Protein 4CRH (pdb70)

Organism: Homo sapiens (NCBI:txid9606)

CATH classification: 3.30.710.10

Nearest PDB structures (foldseek):
  4crh-assembly1_A  TM=1.011E+00  e=1.765E-19  Homo sapiens
  6oct-assembly1_B  TM=9.090E-01  e=3.352E-08  Homo sapiens
  8pnr-assembly1_J  TM=8.813E-01  e=1.731E-08  Homo sapiens
  8pnr-assembly2_K  TM=8.703E-01  e=1.090E-08  Homo sapiens
  8pnr-assembly2_L  TM=8.731E-01  e=1.976E-08  Homo sapiens

Foldseek 3Di:
DFDWAWEQEQNDIDIDTLQLQPPQDPWLSNVPVCADADPVRHHYHDHDCPCVVQVSVCSVPVDGPVVNLVVCVNRVVPVVNVVVVVVVVVPDPD

Secondary structure (DSSP, 8-state):
---EEEEEETTEEEEEEHHHHHSSTTSHHHHHT---B-TTSPEEE-S--TTHHHHHHHHHHSS---HHHHHHHHHT-HHHHHHHHHHHHHH---

Sequence (94 aa):
MGEVIHLNVGGKRFSTSRQTLTWIPDSFFSSLLSTLKDETGAIFIDRDPTVFAPIILNFLRTKELDSSLLHHEAQFYGLTPLVRRLQLREELDRSS

Radius of gyration: 14.02 Å; Cα contacts (8 Å, |Δi|>4): 116; chains: 1; bounding box: 26×23×48 Å

Solvent-accessible surface area: 6022 Å² total; per-residue (Å²): 235,66,84,100,8,96,1,12,0,39,59,95,124,25,57,14,43,88,126,19,4,49,95,6,92,137,3,64,0,27,80,30,16,129,111,118,117,22,160,95,44,3,18,56,2,121,66,95,26,106,20,2,31,42,0,1,68,3,2,107,81,85,107,42,159,110,73,35,22,119,18,0,87,86,1,28,1,76,24,1,22,123,82,21,80,89,141,94,91,143,122,150,121,126

GO terms:
  GO:0005764 lysosome (C, EXP)
  GO:0042802 identical protein binding (F, IPI)
  GO:0005515 protein binding (F, IPI)

B-factor: mean 29.57, std 10.48, range [14.11, 90.41]

InterPro domains:
  IPR000210 BTB/POZ domain [PS50097] (19-88)
  IPR000210 BTB/POZ domain [SM00225] (19-118)
  IPR001680 WD40 repeat [SM00320] (277-313)
  IPR001680 WD40 repeat [SM00320] (419-457)
  IPR001680 WD40 repeat [SM00320] (527-577)
  IPR003131 Potassium channel tetramerisation-type BTB domain [PF02214] (21-106)
  IPR011333 SKP1/BTB/POZ domain superfamily [G3DSA:3.30.710.10] (18-120)
  IPR011333 SKP1/BTB/POZ domain superfamily [SSF54695] (19-113)
  IPR015943 WD40/YVTN repeat-like-containing domain superfamily [G3DSA:2.130.10.10] (255-587)
  IPR036322 WD40-repeat-containing domain superfamily [SSF50978] (222-580)
  IPR047825 SHKBP1/KCTD3, BTB/POZ domain [cd18393] (18-120)
  IPR047876 SHKBP1/KCTD3 [PTHR15859] (8-639)

Structure (mmCIF, N/CA/C/O backbone):
data_4CRH
#
_entry.id   4CRH
#
_cell.length_a   71.290
_cell.length_b   71.290
_cell.length_c   38.410
_cell.angle_alpha   90.00
_cell.angle_beta   90.00
_cell.angle_gamma   120.00
#
_symmetry.space_group_name_H-M   'P 65'
#
loop_
_entity.id
_entity.type
_entity.pdbx_description
1 polymer 'SH3KBP1-BINDING PROTEIN 1'
2 water water
#
loop_
_atom_site.group_PDB
_atom_site.id
_atom_site.type_symbol
_atom_site.label_atom_id
_atom_site.label_alt_id
_atom_site.label_comp_id
_atom_site.label_asym_id
_atom_site.label_entity_id
_atom_site.label_seq_id
_atom_site.pdbx_PDB_ins_code
_atom_site.Cartn_x
_atom_site.Cartn_y
_atom_site.Cartn_z
_atom_site.occupancy
_atom_site.B_iso_or_equiv
_atom_site.auth_seq_id
_atom_site.auth_comp_id
_atom_site.auth_asym_id
_atom_site.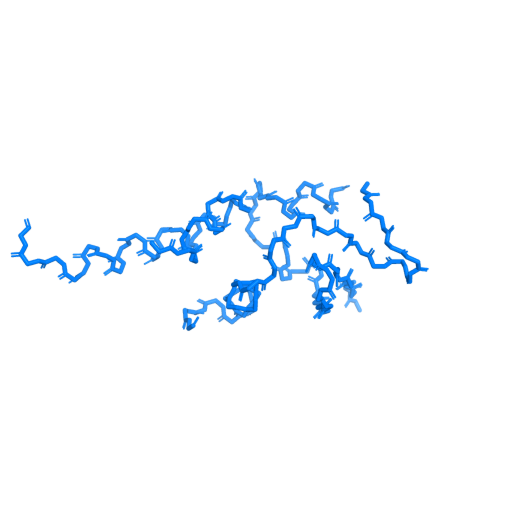auth_atom_id
_atom_site.pdbx_PDB_model_num
ATOM 1 N N . MET A 1 23 ? 125.729 -19.765 95.449 1.00 49.85 17 MET A N 1
ATOM 2 C CA . MET A 1 23 ? 126.187 -21.061 94.958 1.00 51.60 17 MET A CA 1
ATOM 3 C C . MET A 1 23 ? 126.879 -20.929 93.606 1.00 41.00 17 MET A C 1
ATOM 4 O O . MET A 1 23 ? 126.473 -20.134 92.755 1.00 44.44 17 MET A O 1
ATOM 9 N N . GLY A 1 24 ? 127.920 -21.735 93.428 1.00 38.66 18 GLY A N 1
ATOM 10 C CA . GLY A 1 24 ? 128.702 -21.770 92.201 1.00 37.95 18 GLY A CA 1
ATOM 11 C C . GLY A 1 24 ? 130.094 -21.207 92.400 1.00 33.50 18 GLY A C 1
ATOM 12 O O . GLY A 1 24 ? 130.466 -20.810 93.505 1.00 28.52 18 GLY A O 1
ATOM 16 N N . GLU A 1 25 ? 130.867 -21.167 91.323 1.00 23.83 19 GLU A N 1
ATOM 17 C CA . GLU A 1 25 ? 132.197 -20.587 91.366 1.00 24.34 19 GLU A CA 1
ATOM 18 C C . GLU A 1 25 ? 132.435 -19.756 90.103 1.00 24.84 19 GLU A C 1
ATOM 19 O O . GLU A 1 25 ? 132.193 -20.256 88.992 1.00 23.05 19 GLU A O 1
ATOM 31 N N . VAL A 1 26 ? 132.857 -18.499 90.280 1.00 22.54 20 VAL A N 1
ATOM 32 C CA . VAL A 1 26 ? 133.303 -17.647 89.159 1.00 20.46 20 VAL A CA 1
ATOM 33 C C . VAL A 1 26 ? 134.741 -18.005 88.829 1.00 22.91 20 VAL A C 1
ATOM 34 O O . VAL A 1 26 ? 135.592 -18.065 89.721 1.00 22.16 20 VAL A O 1
ATOM 47 N N . ILE A 1 27 ? 134.993 -18.250 87.554 1.00 18.74 21 ILE A N 1
ATOM 48 C CA . ILE A 1 27 ? 136.306 -18.617 87.029 1.00 17.28 21 ILE A CA 1
ATOM 49 C C . ILE A 1 27 ? 136.801 -17.493 86.122 1.00 19.07 21 ILE A C 1
ATOM 50 O O . ILE A 1 27 ? 136.150 -17.144 85.133 1.00 20.84 21 ILE A O 1
ATOM 66 N N . HIS A 1 28 ? 137.955 -16.934 86.464 1.00 19.67 22 HIS A N 1
ATOM 67 C CA . HIS A 1 28 ? 138.607 -15.945 85.617 1.00 21.22 22 HIS A CA 1
ATOM 68 C C . HIS A 1 28 ? 139.668 -16.625 84.785 1.00 18.37 22 HIS A C 1
ATOM 69 O O . HIS A 1 28 ? 140.512 -17.357 85.313 1.00 21.65 22 HIS A O 1
ATOM 82 N N . LEU A 1 29 ? 139.607 -16.360 83.493 1.00 17.62 23 LEU A N 1
ATOM 83 C CA . LEU A 1 29 ? 140.545 -16.922 82.540 1.00 17.89 23 LEU A CA 1
ATOM 84 C C . LEU A 1 29 ? 141.379 -15.825 81.914 1.00 23.81 23 LEU A C 1
ATOM 85 O O . LEU A 1 29 ? 140.919 -14.702 81.733 1.00 21.78 23 LEU A O 1
ATOM 101 N N . ASN A 1 30 ? 142.607 -16.172 81.569 1.00 19.37 24 ASN A N 1
ATOM 102 C CA . ASN A 1 30 ? 143.455 -15.317 80.748 1.00 20.32 24 ASN A CA 1
ATOM 103 C C . ASN A 1 30 ? 143.905 -16.192 79.591 1.00 18.28 24 ASN A C 1
ATOM 104 O O . ASN A 1 30 ? 144.719 -17.091 79.774 1.00 18.93 24 ASN A O 1
ATOM 115 N N . VAL A 1 31 ? 143.322 -15.965 78.420 1.00 17.99 25 VAL A N 1
ATOM 116 C CA . VAL A 1 31 ? 143.611 -16.773 77.255 1.00 18.12 25 VAL A CA 1
ATOM 117 C C . VAL A 1 31 ? 144.590 -16.012 76.371 1.00 17.92 25 VAL A C 1
ATOM 118 O O . VAL A 1 31 ? 144.202 -15.111 75.630 1.00 22.33 25 VAL A O 1
ATOM 131 N N . GLY A 1 32 ? 145.869 -16.343 76.481 1.00 18.82 26 GLY A N 1
ATOM 132 C CA . GLY A 1 32 ? 146.880 -15.693 75.668 1.00 17.91 26 GLY A CA 1
ATOM 133 C C . GLY A 1 32 ? 146.873 -14.173 75.778 1.00 20.32 26 GLY A C 1
ATOM 134 O O . GLY A 1 32 ? 147.208 -13.475 74.817 1.00 22.82 26 GLY A O 1
ATOM 138 N N . GLY A 1 33 ? 146.481 -13.664 76.940 1.00 20.14 27 GLY A N 1
ATOM 139 C CA . GLY A 1 33 ? 146.508 -12.238 77.212 1.00 24.22 27 GLY A CA 1
ATOM 140 C C . GLY A 1 33 ? 145.161 -11.538 77.177 1.00 28.73 27 GLY A C 1
ATOM 141 O O . GLY A 1 33 ? 145.084 -10.365 77.500 1.00 28.50 27 GLY A O 1
ATOM 145 N N . LYS A 1 34 ? 144.108 -12.245 76.796 1.00 19.89 28 LYS A N 1
ATOM 146 C CA . LYS A 1 34 ? 142.756 -11.689 76.761 1.00 20.74 28 LYS A CA 1
ATOM 147 C C . LYS A 1 34 ? 141.968 -12.319 77.900 1.00 24.06 28 LYS A C 1
ATOM 148 O O . LYS A 1 34 ? 142.004 -13.543 78.084 1.00 21.34 28 LYS A O 1
ATOM 167 N N . ARG A 1 35 ? 141.278 -11.475 78.655 1.00 23.81 29 ARG A N 1
ATOM 168 C CA . ARG A 1 35 ? 140.613 -11.898 79.883 1.00 21.87 29 ARG A CA 1
ATOM 169 C C . ARG A 1 35 ? 139.156 -12.228 79.660 1.00 22.86 29 ARG A C 1
ATOM 170 O O . ARG A 1 35 ? 138.453 -11.503 78.963 1.00 24.20 29 ARG A O 1
ATOM 191 N N . PHE A 1 36 ? 138.707 -13.326 80.268 1.00 20.61 30 PHE A N 1
ATOM 192 C CA . PHE A 1 36 ? 137.309 -13.735 80.225 1.00 21.03 30 PHE A CA 1
ATOM 193 C C . PHE A 1 36 ? 136.925 -14.146 81.629 1.00 19.93 30 PHE A C 1
ATOM 194 O O . PHE A 1 36 ? 137.778 -14.614 82.384 1.00 21.77 30 PHE A O 1
ATOM 211 N N . SER A 1 37 ? 135.660 -13.958 81.982 1.00 21.71 31 SER A N 1
ATOM 212 C CA . SER A 1 37 ? 135.127 -14.447 83.255 1.00 16.57 31 SER A CA 1
ATOM 213 C C . SER A 1 37 ? 133.870 -15.227 82.991 1.00 17.99 31 SER A C 1
ATOM 214 O O . SER A 1 37 ? 133.006 -14.775 82.233 1.00 18.67 31 SER A O 1
ATOM 222 N N . THR A 1 38 ? 133.778 -16.413 83.581 1.00 16.12 32 THR A N 1
ATOM 223 C CA . THR A 1 38 ? 132.620 -17.282 83.396 1.00 18.04 32 THR A CA 1
ATOM 224 C C . THR A 1 38 ? 132.370 -18.095 84.664 1.00 19.68 32 THR A C 1
ATOM 225 O O . THR A 1 38 ? 132.901 -17.784 85.725 1.00 21.36 32 THR A O 1
ATOM 236 N N . SER A 1 39 ? 131.499 -19.092 84.570 1.00 21.27 33 SER A N 1
ATOM 237 C CA . SER A 1 39 ? 131.185 -19.930 85.721 1.00 22.58 33 SER A CA 1
ATOM 238 C C . SER A 1 39 ? 131.811 -21.299 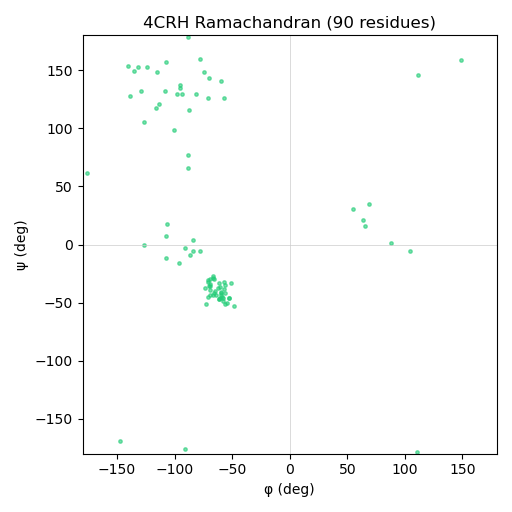85.537 1.00 20.04 33 SER A C 1
ATOM 239 O O . SER A 1 39 ? 132.061 -21.725 84.404 1.00 19.94 33 SER A O 1
ATOM 247 N N . ARG A 1 40 ? 132.035 -21.999 86.649 1.00 19.66 34 ARG A N 1
ATOM 248 C CA . ARG A 1 40 ? 132.459 -23.396 86.586 1.00 20.57 34 ARG A CA 1
ATOM 249 C C . ARG A 1 40 ? 131.439 -24.243 85.799 1.00 17.29 34 ARG A C 1
ATOM 250 O O . ARG A 1 40 ? 131.818 -25.134 85.035 1.00 19.90 34 ARG A O 1
ATOM 271 N N . GLN A 1 41 ? 130.149 -23.960 85.977 1.00 17.77 35 GLN A N 1
ATOM 272 C CA . GLN A 1 41 ? 129.111 -24.707 85.273 1.00 17.80 35 GLN A CA 1
ATOM 273 C C . GLN A 1 41 ? 129.293 -24.627 83.758 1.00 19.45 35 GLN A C 1
ATOM 274 O O . GLN A 1 41 ? 129.195 -25.626 83.045 1.00 21.64 35 GLN A O 1
ATOM 288 N N . THR A 1 42 ? 129.534 -23.422 83.270 1.00 18.93 36 THR A N 1
ATOM 289 C CA . THR A 1 42 ? 129.684 -23.196 81.843 1.00 19.89 36 THR A CA 1
ATOM 290 C C . THR A 1 42 ? 130.885 -23.966 81.285 1.00 18.32 36 THR A C 1
ATOM 291 O O . THR A 1 42 ? 130.818 -24.521 80.197 1.00 17.68 36 THR A O 1
ATOM 302 N N . LEU A 1 43 ? 131.969 -24.051 82.055 1.00 17.50 37 LEU A N 1
ATOM 303 C CA . LEU A 1 43 ? 133.176 -24.710 81.580 1.00 14.11 37 LEU A CA 1
ATOM 304 C C . LEU A 1 43 ? 133.186 -26.219 81.756 1.00 18.14 37 LEU A C 1
ATOM 305 O O . LEU A 1 43 ? 134.117 -26.874 81.302 1.00 19.75 37 LEU A O 1
ATOM 321 N N . THR A 1 44 ? 132.174 -26.778 82.423 1.00 18.18 38 THR A N 1
ATOM 322 C CA . THR A 1 44 ? 132.210 -28.201 82.767 1.00 16.41 38 THR A CA 1
ATOM 323 C C . THR A 1 44 ? 130.980 -29.009 82.326 1.00 18.97 38 THR A C 1
ATOM 324 O O . THR A 1 44 ? 130.956 -30.227 82.539 1.00 19.47 38 THR A O 1
ATOM 335 N N . TRP A 1 45 ? 129.987 -28.386 81.684 1.00 18.02 39 TRP A N 1
ATOM 336 C CA . TRP A 1 45 ? 128.840 -29.183 81.238 1.00 18.67 39 TRP A CA 1
ATOM 337 C C . TRP A 1 45 ? 129.213 -30.188 80.132 1.00 20.89 39 TRP A C 1
ATOM 338 O O . TRP A 1 45 ? 128.588 -31.245 80.031 1.00 20.22 39 TRP A O 1
ATOM 359 N N . ILE A 1 46 ? 130.246 -29.902 79.348 1.00 18.15 40 ILE A N 1
ATOM 360 C CA . ILE A 1 46 ? 130.797 -30.903 78.431 1.00 18.69 40 ILE A CA 1
ATOM 361 C C . ILE A 1 46 ? 131.851 -31.747 79.138 1.00 21.60 40 ILE A C 1
ATOM 362 O O . ILE A 1 46 ? 132.902 -31.237 79.541 1.00 21.59 40 ILE A O 1
ATOM 378 N N . PRO A 1 47 ? 131.591 -33.047 79.298 1.00 20.82 41 PRO A N 1
ATOM 379 C CA . PRO A 1 47 ? 132.581 -33.810 80.069 1.00 22.67 41 PRO A CA 1
ATOM 380 C C . PRO A 1 47 ? 133.839 -34.166 79.279 1.00 21.30 41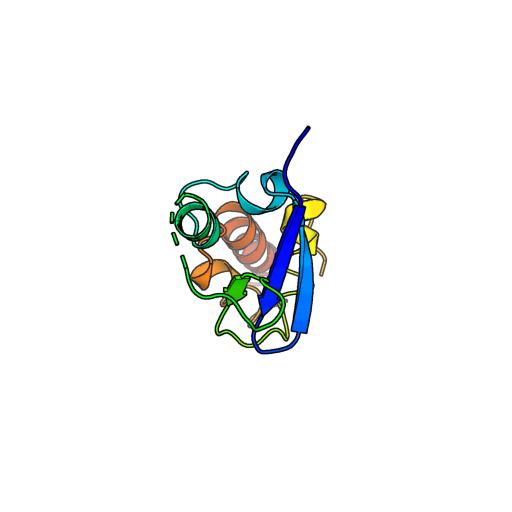 PRO A C 1
ATOM 381 O O . PRO A 1 47 ? 133.851 -34.122 78.045 1.00 21.52 41 PRO A O 1
ATOM 392 N N . ASP A 1 48 ? 134.905 -34.472 80.012 1.00 24.19 42 ASP A N 1
ATOM 393 C CA . ASP A 1 48 ? 136.162 -34.960 79.446 1.00 28.40 42 ASP A CA 1
ATOM 394 C C . ASP A 1 48 ? 136.862 -33.960 78.528 1.00 22.46 42 ASP A C 1
ATOM 395 O O . ASP A 1 48 ? 137.692 -34.347 77.723 1.00 30.64 42 ASP A O 1
ATOM 404 N N . SER A 1 49 ? 136.546 -32.677 78.662 1.00 21.55 43 SER A N 1
ATOM 405 C CA . SER A 1 49 ? 137.162 -31.657 77.825 1.00 21.78 43 SER A CA 1
ATOM 406 C C . SER A 1 49 ? 138.451 -31.140 78.417 1.00 19.36 43 SER A C 1
ATOM 407 O O . SER A 1 49 ? 138.858 -31.509 79.511 1.00 21.64 43 SER A O 1
ATOM 415 N N . PHE A 1 50 ? 139.080 -30.237 77.688 1.00 21.07 44 PHE A N 1
ATOM 416 C CA . PHE A 1 50 ? 140.250 -29.536 78.174 1.00 21.36 44 PHE A CA 1
ATOM 417 C C . PHE A 1 50 ? 139.928 -28.833 79.497 1.00 25.92 44 PHE A C 1
ATOM 418 O O . PHE A 1 50 ? 140.713 -28.855 80.437 1.00 23.12 44 PHE A O 1
ATOM 435 N N . PHE A 1 51 ? 138.746 -28.229 79.561 1.00 20.86 45 PHE A N 1
ATOM 436 C CA . PHE A 1 51 ? 138.342 -27.480 80.741 1.00 20.80 45 PHE A CA 1
ATOM 437 C C . PHE A 1 51 ? 137.989 -28.396 81.922 1.00 24.72 45 PHE A C 1
ATOM 438 O O . PHE A 1 51 ? 138.278 -28.069 83.078 1.00 22.83 45 PHE A O 1
ATOM 455 N N . SER A 1 52 ? 137.357 -29.532 81.627 1.00 22.55 46 SER A N 1
ATOM 456 C CA . SER A 1 52 ? 137.078 -30.539 82.639 1.00 23.38 46 SER A CA 1
ATOM 457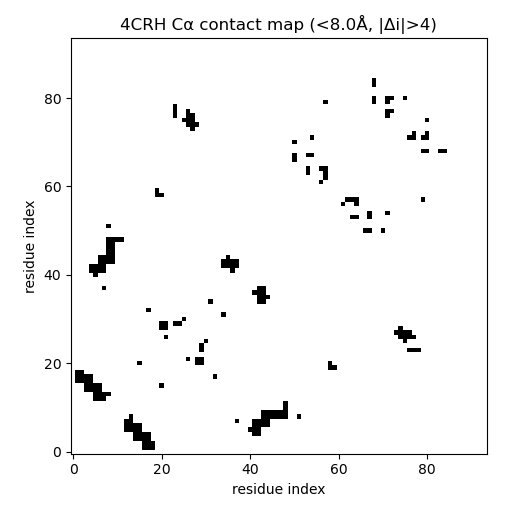 C C . SER A 1 52 ? 138.364 -30.904 83.371 1.00 26.47 46 SER A C 1
ATOM 458 O O . SER A 1 52 ? 138.388 -30.957 84.595 1.00 25.41 46 SER A O 1
ATOM 466 N N . SER A 1 53 ? 139.439 -31.128 82.618 1.00 25.65 47 SER A N 1
ATOM 467 C CA . SER A 1 53 ? 140.718 -31.495 83.234 1.00 30.83 47 SER A CA 1
ATOM 468 C C . SER A 1 53 ? 141.309 -30.328 84.002 1.00 30.45 47 SER A C 1
ATOM 469 O O . SER A 1 53 ? 141.811 -30.477 85.117 1.00 28.80 47 SER A O 1
ATOM 477 N N . LEU A 1 54 ? 141.242 -29.157 83.386 1.00 24.87 48 LEU A N 1
ATOM 478 C CA . LEU A 1 54 ? 141.799 -27.937 83.940 1.00 26.91 48 LEU A CA 1
ATOM 479 C C . LEU A 1 54 ? 141.242 -27.629 85.327 1.00 28.55 48 LEU A C 1
ATOM 480 O O . LEU A 1 54 ? 141.947 -27.108 86.197 1.00 30.47 48 LEU A O 1
ATOM 496 N N . LEU A 1 55 ? 139.975 -27.968 85.533 1.00 20.74 49 LEU A N 1
ATOM 497 C CA . LEU A 1 55 ? 139.251 -27.601 86.740 1.00 22.75 49 LEU A CA 1
ATOM 498 C C . LEU A 1 55 ? 139.005 -28.789 87.687 1.00 24.07 49 LEU A C 1
ATOM 499 O O . LEU A 1 55 ? 138.299 -28.656 88.684 1.00 27.92 49 LEU A O 1
ATOM 515 N N . SER A 1 56 ? 139.597 -29.940 87.385 1.00 25.38 50 SER A N 1
ATOM 516 C CA . SER A 1 56 ? 139.362 -31.155 88.163 1.00 31.29 50 SER A CA 1
ATOM 517 C C . SER A 1 56 ? 139.976 -31.068 89.558 1.00 39.57 50 SER A C 1
ATOM 518 O O . SER A 1 56 ? 141.117 -30.632 89.720 1.00 44.57 50 SER A O 1
ATOM 526 N N . THR A 1 61 ? 147.468 -26.291 87.692 1.00 39.68 55 THR A N 1
ATOM 527 C CA . THR A 1 61 ? 147.224 -25.307 86.634 1.00 36.51 55 THR A CA 1
ATOM 528 C C . THR A 1 61 ? 148.079 -24.051 86.799 1.00 31.82 55 THR A C 1
ATOM 529 O O . THR A 1 61 ? 148.550 -23.726 87.887 1.00 41.12 55 THR A O 1
ATOM 540 N N . LEU A 1 62 ? 148.247 -23.333 85.701 1.00 29.76 56 LEU A N 1
ATOM 541 C CA . LEU A 1 62 ? 149.027 -22.114 85.692 1.00 29.42 56 LEU A CA 1
ATOM 542 C C . LEU A 1 62 ? 148.135 -20.890 85.866 1.00 24.24 56 LEU A C 1
ATOM 543 O O . LEU A 1 62 ? 147.101 -20.780 85.216 1.00 27.78 56 LEU A O 1
ATOM 559 N N . LYS A 1 63 ? 148.547 -19.971 86.728 1.00 25.64 57 LYS A N 1
ATOM 560 C CA . LYS A 1 63 ? 147.782 -18.747 86.973 1.00 24.48 57 LYS A CA 1
ATOM 561 C C . LYS A 1 63 ? 148.637 -17.526 86.718 1.00 27.66 57 LYS A C 1
ATOM 562 O O . LYS A 1 63 ? 149.856 -17.595 86.851 1.00 29.72 57 LYS A O 1
ATOM 581 N N . ASP A 1 64 ? 148.008 -16.410 86.352 1.00 25.61 58 ASP A N 1
ATOM 582 C CA . ASP A 1 64 ? 148.761 -15.175 86.172 1.00 28.37 58 ASP A CA 1
ATOM 583 C C . ASP A 1 64 ? 148.810 -14.387 87.473 1.00 25.97 58 ASP A C 1
ATOM 584 O O . ASP A 1 64 ? 148.336 -14.860 88.517 1.00 32.03 58 ASP A O 1
ATOM 593 N N . GLU A 1 65 ? 149.407 -13.193 87.391 1.00 31.33 59 GLU A N 1
ATOM 594 C CA . GLU A 1 65 ? 149.598 -12.286 88.541 1.00 33.30 59 GLU A CA 1
ATOM 595 C C . GLU A 1 65 ? 148.317 -12.050 89.308 1.00 35.84 59 GLU A C 1
ATOM 596 O O . GLU A 1 65 ? 148.346 -11.827 90.519 1.00 36.77 59 GLU A O 1
ATOM 608 N N . THR A 1 66 ? 147.200 -12.053 88.587 1.00 34.28 60 THR A N 1
ATOM 609 C CA . THR A 1 66 ? 145.911 -11.697 89.156 1.00 31.48 60 THR A CA 1
ATOM 610 C C . THR A 1 66 ? 145.174 -12.908 89.711 1.00 32.82 60 THR A C 1
ATOM 611 O O . THR A 1 66 ? 144.095 -12.765 90.275 1.00 32.93 60 THR A O 1
ATOM 622 N N . GLY A 1 67 ? 145.752 -14.092 89.549 1.00 26.45 61 GLY A N 1
ATOM 623 C CA . GLY A 1 67 ? 145.114 -15.322 89.992 1.00 27.23 61 GLY A CA 1
ATOM 624 C C . GLY A 1 67 ? 144.186 -15.968 88.968 1.00 32.73 61 GLY A C 1
ATOM 625 O O . GLY A 1 67 ? 143.574 -17.009 89.246 1.00 28.41 61 GLY A O 1
ATOM 629 N N . ALA A 1 68 ? 144.077 -15.359 87.784 1.00 23.65 62 ALA A N 1
ATOM 630 C CA . ALA A 1 68 ? 143.303 -15.940 86.687 1.00 22.87 62 ALA A CA 1
ATOM 631 C C . ALA A 1 68 ? 144.004 -17.181 86.134 1.00 21.31 62 ALA A C 1
ATOM 632 O O . ALA A 1 68 ? 145.243 -17.248 86.076 1.00 21.82 62 ALA A O 1
ATOM 639 N N . ILE A 1 69 ? 143.212 -18.176 85.749 1.00 20.03 63 ILE A N 1
ATOM 640 C CA . ILE A 1 69 ? 143.756 -19.374 85.125 1.00 16.21 63 ILE A CA 1
ATOM 641 C C . ILE A 1 69 ? 144.251 -19.022 83.728 1.00 18.13 63 ILE A C 1
ATOM 642 O O . ILE A 1 69 ? 143.486 -18.477 82.904 1.00 18.31 63 ILE A O 1
ATOM 658 N N . PHE A 1 70 ? 145.517 -19.347 83.452 1.00 20.50 64 PHE A N 1
ATOM 659 C CA . PHE A 1 70 ? 146.122 -19.023 82.158 1.00 19.43 64 PHE A CA 1
ATOM 660 C C . PHE A 1 70 ? 145.999 -20.173 81.182 1.00 22.11 64 PHE A C 1
ATOM 661 O O . PHE A 1 70 ? 146.337 -21.316 81.501 1.00 22.77 64 PHE A O 1
ATOM 678 N N . ILE A 1 71 ? 145.498 -19.844 79.999 1.00 17.66 65 ILE A N 1
ATOM 679 C CA . ILE A 1 71 ? 145.381 -20.764 78.876 1.00 15.84 65 ILE A CA 1
ATOM 680 C C . ILE A 1 71 ? 146.269 -20.244 77.746 1.00 16.72 65 ILE A C 1
ATOM 681 O O . ILE A 1 71 ? 146.074 -19.148 77.240 1.00 18.15 65 ILE A O 1
ATOM 697 N N . ASP A 1 72 ? 147.256 -21.044 77.390 1.00 18.19 66 ASP A N 1
ATOM 698 C CA . ASP A 1 72 ? 148.316 -20.622 76.480 1.00 21.60 66 ASP A CA 1
ATOM 699 C C . ASP A 1 72 ? 147.925 -20.892 75.025 1.00 17.37 66 ASP A C 1
ATOM 700 O O . ASP A 1 72 ? 148.523 -21.736 74.324 1.00 19.10 66 ASP A O 1
ATOM 709 N N . ARG A 1 73 ? 146.900 -20.165 74.587 1.00 19.20 67 ARG A N 1
ATOM 710 C CA . ARG A 1 73 ? 146.333 -20.279 73.233 1.00 19.76 67 ARG A CA 1
ATOM 711 C C . ARG A 1 73 ? 145.956 -18.909 72.689 1.00 21.92 67 ARG A C 1
ATOM 712 O O . ARG A 1 73 ? 145.682 -17.991 73.450 1.00 19.21 67 ARG A O 1
ATOM 733 N N . ASP A 1 74 ? 145.946 -18.775 71.360 1.00 21.02 68 ASP A N 1
ATOM 734 C CA . ASP A 1 74 ? 145.441 -17.586 70.697 1.00 24.06 68 ASP A CA 1
ATOM 735 C C . ASP A 1 74 ? 143.983 -17.328 71.112 1.00 25.05 68 ASP A C 1
ATOM 736 O O . ASP A 1 74 ? 143.150 -18.213 70.980 1.00 28.20 68 ASP A O 1
ATOM 745 N N . PRO A 1 75 ? 143.667 -16.122 71.612 1.00 21.68 69 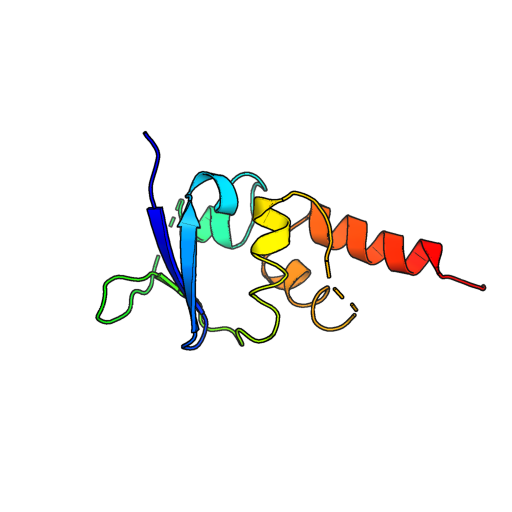PRO A N 1
ATOM 746 C CA . PRO A 1 75 ? 142.282 -15.873 72.027 1.00 20.45 69 PRO A CA 1
ATOM 747 C C . PRO A 1 75 ? 141.345 -15.454 70.901 1.00 29.38 69 PRO A C 1
ATOM 748 O O . PRO A 1 75 ? 140.188 -15.141 71.184 1.00 28.16 69 PRO A O 1
ATOM 759 N N . THR A 1 76 ? 141.840 -15.432 69.666 1.00 31.47 70 THR A N 1
ATOM 760 C CA . THR A 1 76 ? 141.087 -14.860 68.552 1.00 26.83 70 THR A CA 1
ATOM 761 C C . THR A 1 76 ? 139.691 -15.438 68.435 1.00 29.02 70 THR A C 1
ATOM 762 O O . THR A 1 76 ? 138.739 -14.675 68.279 1.00 32.85 70 THR A O 1
ATOM 773 N N . VAL A 1 77 ? 139.545 -16.762 68.519 1.00 22.94 71 VAL A N 1
ATOM 774 C CA . VAL A 1 77 ? 138.202 -17.350 68.444 1.00 24.04 71 VAL A CA 1
ATOM 775 C C . VAL A 1 77 ? 137.693 -17.864 69.798 1.00 24.85 71 VAL A C 1
ATOM 776 O O . VAL A 1 77 ? 136.739 -18.632 69.835 1.00 28.40 71 VAL A O 1
ATOM 789 N N . PHE A 1 78 ? 138.296 -17.438 70.900 1.00 22.77 72 PHE A N 1
ATOM 790 C CA . PHE A 1 78 ? 137.817 -17.902 72.204 1.00 19.46 72 PHE A CA 1
ATOM 791 C C . PHE A 1 78 ? 136.454 -17.311 72.546 1.00 21.62 72 PHE A C 1
ATOM 792 O O . PHE A 1 78 ? 135.623 -17.971 73.162 1.00 22.36 72 PHE A O 1
ATOM 809 N N . ALA A 1 79 ? 136.217 -16.064 72.155 1.00 27.82 73 ALA A N 1
ATOM 810 C CA . ALA A 1 79 ? 134.940 -15.429 72.446 1.00 28.28 73 ALA A CA 1
ATOM 811 C C . ALA A 1 79 ? 133.750 -16.231 71.913 1.00 24.73 73 ALA A C 1
ATOM 812 O O . ALA A 1 79 ? 132.814 -16.493 72.668 1.00 22.49 73 ALA A O 1
ATOM 819 N N . PRO A 1 80 ? 133.767 -16.622 70.622 1.00 24.58 74 PRO A N 1
ATOM 820 C CA . PRO A 1 80 ? 132.648 -17.447 70.136 1.00 23.84 74 PRO A CA 1
ATOM 821 C C . PRO A 1 80 ? 132.578 -18.841 70.784 1.00 20.73 74 PRO A C 1
ATOM 822 O O . PRO A 1 80 ? 131.475 -19.365 70.896 1.00 22.61 74 PRO A O 1
ATOM 833 N N . ILE A 1 81 ? 133.705 -19.423 71.187 1.00 20.75 75 ILE A N 1
ATOM 834 C CA A ILE A 1 81 ? 133.687 -20.685 71.928 0.52 18.66 75 ILE A CA 1
ATOM 835 C CA B ILE A 1 81 ? 133.697 -20.683 71.934 0.48 18.65 75 ILE A CA 1
ATOM 836 C C . ILE A 1 81 ? 132.973 -20.484 73.265 1.00 16.62 75 ILE A C 1
ATOM 837 O O . ILE A 1 81 ? 132.059 -21.239 73.621 1.00 18.76 75 ILE A O 1
ATOM 866 N N . LEU A 1 82 ? 133.385 -19.463 73.997 1.00 16.54 76 LEU A N 1
ATOM 867 C CA . LEU A 1 82 ? 132.801 -19.177 75.308 1.00 19.27 76 LEU A CA 1
ATOM 868 C C . LEU A 1 82 ? 131.311 -18.909 75.172 1.00 19.05 76 LEU A C 1
ATOM 869 O O . LEU A 1 82 ? 130.505 -19.399 75.963 1.00 18.34 76 LEU A O 1
ATOM 885 N N . ASN A 1 83 ? 130.918 -18.157 74.150 1.00 21.47 77 ASN A N 1
ATOM 886 C CA . ASN A 1 83 ? 129.503 -17.830 74.041 1.00 22.67 77 ASN A CA 1
ATOM 887 C C . ASN A 1 83 ? 128.672 -19.052 73.654 1.00 18.18 77 ASN A C 1
ATOM 888 O O . ASN A 1 83 ? 127.525 -19.174 74.090 1.00 22.83 77 ASN A O 1
ATOM 899 N N . PHE A 1 84 ? 129.243 -19.989 72.897 1.00 18.49 78 PHE A N 1
ATOM 900 C CA . PHE A 1 84 ? 128.569 -21.265 72.696 1.00 16.86 78 PHE A CA 1
ATOM 901 C C . PHE A 1 84 ? 128.384 -21.990 74.036 1.00 17.87 78 PHE A C 1
ATOM 902 O O . PHE A 1 84 ? 127.312 -22.518 74.321 1.00 17.51 78 PHE A O 1
ATOM 919 N N . LEU A 1 85 ? 129.437 -22.046 74.847 1.00 19.19 79 LEU A N 1
ATOM 920 C CA . LEU A 1 85 ? 129.341 -22.777 76.113 1.00 15.26 79 LEU A CA 1
ATOM 921 C C . LEU A 1 85 ? 128.279 -22.156 77.012 1.00 14.89 79 LEU A C 1
ATOM 922 O O . LEU A 1 85 ? 127.583 -22.864 77.741 1.00 19.72 79 LEU A O 1
ATOM 938 N N . ARG A 1 86 ? 128.120 -20.846 76.919 1.00 17.64 80 ARG A N 1
ATOM 939 C CA . ARG A 1 86 ? 127.081 -20.142 77.677 1.00 21.07 80 ARG A CA 1
ATOM 940 C C . ARG A 1 86 ? 125.664 -20.382 77.150 1.00 23.75 80 ARG A C 1
ATOM 941 O O . ARG A 1 86 ? 124.754 -20.719 77.905 1.00 22.86 80 ARG A O 1
ATOM 962 N N . THR A 1 87 ? 125.484 -20.189 75.852 1.00 20.58 81 THR A N 1
ATOM 963 C CA . THR A 1 87 ? 124.152 -20.078 75.261 1.00 23.79 81 THR A CA 1
ATOM 964 C C . THR A 1 87 ? 123.655 -21.382 74.679 1.00 21.93 81 THR A C 1
ATOM 965 O O . THR A 1 87 ? 122.467 -21.5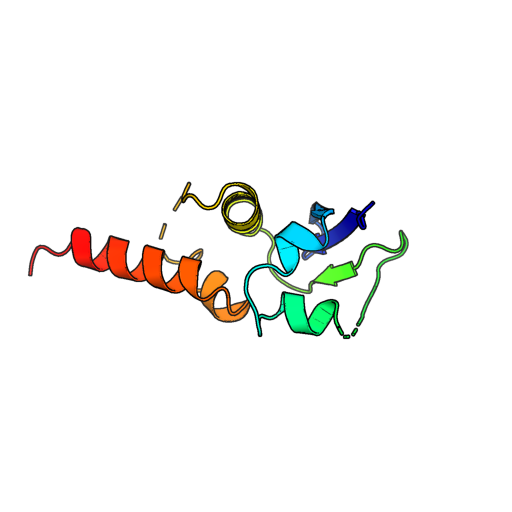17 74.390 1.00 25.59 81 THR A O 1
ATOM 976 N N . LYS A 1 88 ? 124.572 -22.325 74.477 1.00 19.60 82 LYS A N 1
ATOM 977 C CA . LYS A 1 88 ? 124.282 -23.617 73.845 1.00 28.29 82 LYS A CA 1
ATOM 978 C C . LYS A 1 88 ? 123.862 -23.479 72.371 1.00 26.05 82 LYS A C 1
ATOM 979 O O . LYS A 1 88 ? 123.310 -24.414 71.796 1.00 26.40 82 LYS A O 1
ATOM 998 N N . GLU A 1 89 ? 124.122 -22.317 71.767 1.00 24.62 83 GLU A N 1
ATOM 999 C CA . GLU A 1 89 ? 123.822 -22.093 70.344 1.00 26.37 83 GLU A CA 1
ATOM 1000 C C . GLU A 1 89 ? 125.018 -21.471 69.635 1.00 27.92 83 GLU A C 1
ATOM 1001 O O . GLU A 1 89 ? 125.837 -20.782 70.256 1.00 26.50 83 GLU A O 1
ATOM 1013 N N . LEU A 1 90 ? 125.113 -21.721 68.330 1.00 31.22 84 LEU A N 1
ATOM 1014 C CA . LEU A 1 90 ? 126.209 -21.199 67.530 1.00 36.83 84 LEU A CA 1
ATOM 1015 C C . LEU A 1 90 ? 126.048 -19.709 67.261 1.00 34.91 84 LEU A C 1
ATOM 1016 O O . LEU A 1 90 ? 124.931 -19.197 67.202 1.00 46.47 84 LEU A O 1
ATOM 1032 N N . ASP A 1 91 ? 127.186 -19.026 67.147 1.00 56.63 85 ASP A N 1
ATOM 1033 C CA . ASP A 1 91 ? 127.274 -17.691 66.552 1.00 59.76 85 ASP A CA 1
ATOM 1034 C C . ASP A 1 91 ? 128.728 -17.243 66.501 1.00 69.09 85 ASP A C 1
ATOM 1035 O O . ASP A 1 91 ? 129.605 -17.900 67.062 1.00 69.84 85 ASP A O 1
ATOM 1044 N N . SER A 1 98 ? 137.877 -24.387 59.152 1.00 53.32 92 SER A N 1
ATOM 1045 C CA . SER A 1 98 ? 137.625 -23.188 59.949 1.00 51.01 92 SER A CA 1
ATOM 1046 C C . SER A 1 98 ? 138.392 -23.212 61.274 1.00 48.64 92 SER A C 1
ATOM 1047 O O . SER A 1 98 ? 138.591 -24.268 61.887 1.00 36.86 92 SER A O 1
ATOM 1055 N N . SER A 1 99 ? 138.815 -22.033 61.717 1.00 40.35 93 SER A N 1
ATOM 1056 C CA . SER A 1 99 ? 139.641 -21.929 62.906 1.00 40.81 93 SER A CA 1
ATOM 1057 C C . SER A 1 99 ? 138.816 -22.232 64.157 1.00 32.58 93 SER A C 1
ATOM 1058 O O . SER A 1 99 ? 139.336 -22.779 65.116 1.00 30.31 93 SER A O 1
ATOM 1066 N N . LEU A 1 100 ? 137.532 -21.885 64.121 1.00 34.57 94 LEU A N 1
ATOM 1067 C CA . LEU A 1 100 ? 136.632 -22.161 65.241 1.00 31.46 94 LEU A CA 1
ATOM 1068 C C . LEU A 1 100 ? 136.542 -23.655 65.465 1.00 28.71 94 LEU A C 1
ATOM 1069 O O . LEU A 1 100 ? 136.667 -24.120 66.597 1.00 26.25 94 LEU A O 1
ATOM 1085 N N . LEU A 1 101 ? 136.351 -24.414 64.393 1.00 21.34 95 LEU A N 1
ATOM 1086 C CA . LEU A 1 101 ? 136.275 -25.870 64.502 1.00 21.73 95 LEU A CA 1
ATOM 1087 C C . LEU A 1 101 ? 137.564 -26.439 65.072 1.00 27.06 95 LEU A C 1
ATOM 1088 O O . LEU A 1 101 ? 137.553 -27.269 65.972 1.00 24.99 95 LEU A O 1
ATOM 1104 N N . HIS A 1 102 ? 138.693 -25.976 64.564 1.00 26.24 96 HIS A N 1
ATOM 1105 C CA A HIS A 1 102 ? 139.987 -26.454 65.029 0.45 26.47 96 HIS A CA 1
ATOM 1106 C CA B HIS A 1 102 ? 139.977 -26.466 65.033 0.55 26.41 96 HIS A CA 1
ATOM 1107 C C . HIS A 1 102 ? 140.188 -26.197 66.526 1.00 25.59 96 HIS A C 1
ATOM 1108 O O . HIS A 1 102 ? 140.681 -27.069 67.256 1.00 27.76 96 HIS A O 1
ATOM 1131 N N . GLU A 1 103 ? 139.814 -25.005 66.993 1.00 26.41 97 GLU A N 1
ATOM 1132 C CA . GLU A 1 103 ? 139.975 -24.698 68.420 1.00 26.17 97 GLU A CA 1
ATOM 1133 C C . GLU A 1 103 ? 139.005 -25.539 69.247 1.00 23.77 97 GLU A C 1
ATOM 1134 O O . GLU A 1 103 ? 139.345 -25.986 70.338 1.00 23.28 97 GLU A O 1
ATOM 1146 N N . ALA A 1 104 ? 137.790 -25.718 68.748 1.00 20.69 98 ALA A N 1
ATOM 1147 C CA . ALA A 1 104 ? 136.813 -26.538 69.453 1.00 21.36 98 ALA A CA 1
ATOM 1148 C C . ALA A 1 104 ? 137.322 -27.977 69.597 1.00 23.09 98 ALA A C 1
ATOM 1149 O O . ALA A 1 104 ? 137.117 -28.629 70.640 1.00 21.90 98 ALA A O 1
ATOM 1156 N N . GLN A 1 105 ? 138.019 -28.462 68.573 1.00 23.20 99 GLN A N 1
ATOM 1157 C CA . GLN A 1 105 ? 138.609 -29.796 68.626 1.00 24.94 99 GLN A CA 1
ATOM 1158 C C . GLN A 1 105 ? 139.713 -29.850 69.683 1.00 23.45 99 GLN A C 1
ATOM 1159 O O . GLN A 1 105 ? 139.793 -30.798 70.484 1.00 23.33 99 GLN A O 1
ATOM 1173 N N . PHE A 1 106 ? 140.549 -28.817 69.716 1.00 22.22 100 PHE A N 1
ATOM 1174 C CA . PHE A 1 106 ? 141.622 -28.765 70.685 1.00 25.88 100 PHE A CA 1
ATOM 1175 C C . PHE A 1 106 ? 141.095 -28.815 72.113 1.00 25.10 100 PHE A C 1
ATOM 1176 O O . PHE A 1 106 ? 141.629 -29.525 72.963 1.00 26.88 100 PHE A O 1
ATOM 1193 N N . TYR A 1 107 ? 140.060 -28.032 72.372 1.00 20.69 101 TYR A N 1
ATOM 1194 C CA . TYR A 1 107 ? 139.480 -27.966 73.710 1.00 21.10 101 TYR A CA 1
ATOM 1195 C C . TYR A 1 107 ? 138.583 -29.169 74.029 1.00 21.60 101 TYR A C 1
ATOM 1196 O O . TYR A 1 107 ? 138.103 -29.312 75.159 1.00 21.52 101 TYR A O 1
ATOM 1214 N N . GLY A 1 108 ? 138.357 -30.027 73.040 1.00 19.57 102 GLY A N 1
ATOM 1215 C CA . GLY A 1 108 ? 137.582 -31.241 73.233 1.00 24.00 102 GLY A CA 1
ATOM 1216 C C . GLY A 1 108 ? 136.111 -31.001 73.488 1.00 22.79 102 GLY A C 1
ATOM 1217 O O . GLY A 1 108 ? 135.470 -31.745 74.244 1.00 22.39 102 GLY A O 1
ATOM 1221 N N . LEU A 1 109 ? 135.575 -29.977 72.840 1.00 18.75 103 LEU A N 1
ATOM 1222 C CA . LEU A 1 109 ? 134.194 -29.533 73.047 1.00 18.88 103 LEU A CA 1
ATOM 1223 C C . LEU A 1 109 ? 133.253 -30.289 72.120 1.00 20.08 103 LEU A C 1
ATOM 1224 O O . LEU A 1 109 ? 132.790 -29.788 71.091 1.00 19.84 103 LEU A O 1
ATOM 1240 N N . THR A 1 110 ? 132.977 -31.520 72.506 1.00 20.99 104 THR A N 1
ATOM 1241 C CA . THR A 1 110 ? 132.345 -32.501 71.630 1.00 20.18 104 THR A CA 1
ATOM 1242 C C . THR A 1 110 ? 131.095 -32.038 70.882 1.00 19.45 104 THR A C 1
ATOM 1243 O O . THR A 1 110 ? 131.056 -32.154 69.661 1.00 20.60 104 THR A O 1
ATOM 1254 N N . PRO A 1 111 ? 130.073 -31.499 71.577 1.00 18.01 105 PRO A N 1
ATOM 1255 C CA . PRO A 1 111 ? 128.869 -31.078 70.828 1.00 19.75 105 PRO A CA 1
ATOM 1256 C C . PRO A 1 111 ? 129.091 -29.895 69.867 1.00 22.20 105 PRO A C 1
ATOM 1257 O O . PRO A 1 111 ? 128.388 -29.769 68.854 1.00 22.87 105 PRO A O 1
ATOM 1268 N N . LEU A 1 112 ? 130.043 -29.025 70.190 1.00 18.00 106 LEU A N 1
ATOM 1269 C CA . LEU A 1 112 ? 130.341 -27.891 69.332 1.00 18.09 106 LEU A CA 1
ATOM 1270 C C . LEU A 1 112 ? 131.030 -28.379 68.069 1.00 18.47 106 LEU A C 1
ATOM 1271 O O . LEU A 1 112 ? 130.689 -27.958 66.956 1.00 19.71 106 LEU A O 1
ATOM 1287 N N . VAL A 1 113 ? 132.002 -29.270 68.243 1.00 18.36 107 VAL A N 1
ATOM 1288 C CA . VAL A 1 113 ? 132.668 -29.911 67.103 1.00 22.11 107 VAL A CA 1
ATOM 1289 C C . VAL A 1 113 ? 131.622 -30.553 66.203 1.00 20.97 107 VAL A C 1
ATOM 1290 O O . VAL A 1 113 ? 131.594 -30.331 64.984 1.00 19.07 107 VAL A O 1
ATOM 1303 N N . ARG A 1 114 ? 130.739 -31.341 66.803 1.00 20.08 108 ARG A N 1
ATOM 1304 C CA . ARG A 1 114 ? 129.710 -32.027 66.025 1.00 20.81 108 ARG A CA 1
ATOM 1305 C C . ARG A 1 114 ? 128.838 -31.054 65.248 1.00 21.60 108 ARG A C 1
ATOM 1306 O O . ARG A 1 114 ? 128.574 -31.265 64.060 1.00 22.28 108 ARG A O 1
ATOM 1327 N N . ARG A 1 115 ? 128.350 -30.012 65.907 1.00 17.28 109 ARG A N 1
ATOM 1328 C CA . ARG A 1 115 ? 127.400 -29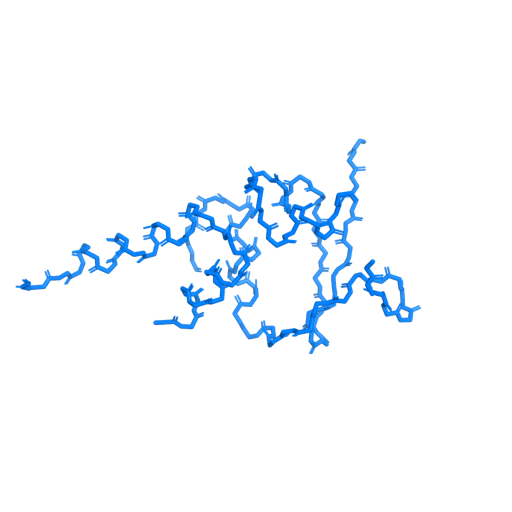.117 65.264 1.00 21.67 109 ARG A CA 1
ATOM 1329 C C . ARG A 1 115 ? 128.091 -28.302 64.151 1.00 16.72 109 ARG A C 1
ATOM 1330 O O . ARG A 1 115 ? 127.501 -28.035 63.105 1.00 22.92 109 ARG A O 1
ATOM 1351 N N . LEU A 1 116 ? 129.357 -27.963 64.357 1.00 17.57 110 LEU A N 1
ATOM 1352 C CA . LEU A 1 116 ? 130.154 -27.311 63.315 1.00 21.03 110 LEU A CA 1
ATOM 1353 C C . LEU A 1 116 ? 130.416 -28.218 62.097 1.00 21.54 110 LEU A C 1
ATOM 1354 O O . LEU A 1 116 ? 130.351 -27.765 60.956 1.00 24.34 110 LEU A O 1
ATOM 1370 N N . GLN A 1 117 ? 130.728 -29.487 62.342 1.00 20.51 111 GLN A N 1
ATOM 1371 C CA . GLN A 1 117 ? 130.920 -30.440 61.247 1.00 19.17 111 GLN A CA 1
ATOM 1372 C C . GLN A 1 117 ? 129.608 -30.652 60.491 1.00 24.42 111 GLN A C 1
ATOM 1373 O O . GLN A 1 117 ? 129.593 -30.710 59.250 1.00 22.62 111 GLN A O 1
ATOM 1387 N N . LEU A 1 118 ? 128.494 -30.729 61.214 1.00 21.44 112 LEU A N 1
ATOM 1388 C CA . LEU A 1 118 ? 127.190 -30.896 60.558 1.00 20.28 112 LEU A CA 1
ATOM 1389 C C . LEU A 1 118 ? 126.762 -29.658 59.784 1.00 23.21 112 LEU A C 1
ATOM 1390 O O . LEU A 1 118 ? 126.042 -29.763 58.778 1.00 25.67 112 LEU A O 1
ATOM 1406 N N . ARG A 1 119 ? 127.193 -28.484 60.230 1.00 21.88 113 ARG A N 1
ATOM 1407 C CA . ARG A 1 119 ? 126.978 -27.254 59.475 1.00 23.66 113 ARG A CA 1
ATOM 1408 C C . ARG A 1 119 ? 127.644 -27.376 58.108 1.00 23.67 113 ARG A C 1
ATOM 1409 O O . ARG A 1 119 ? 127.092 -26.951 57.084 1.00 26.02 113 ARG A O 1
ATOM 1430 N N . GLU A 1 120 ? 128.837 -27.956 58.088 1.00 25.37 114 GLU A N 1
ATOM 1431 C CA . GLU A 1 120 ? 129.537 -28.197 56.832 1.00 24.75 114 G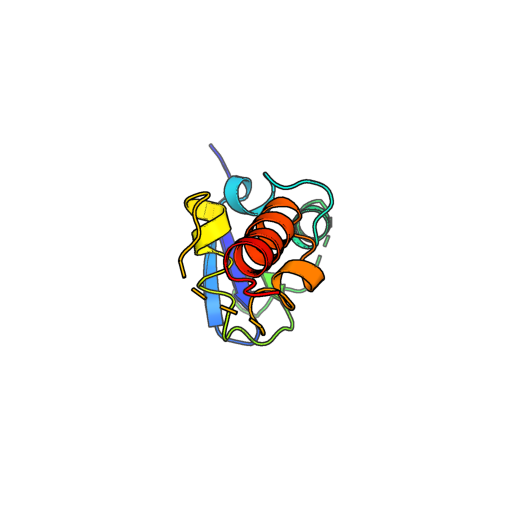LU A CA 1
ATOM 1432 C C . GLU A 1 120 ? 128.741 -29.185 55.969 1.00 25.01 114 GLU A C 1
ATOM 1433 O O . GLU A 1 120 ? 128.579 -28.969 54.770 1.00 23.47 114 GLU A O 1
ATOM 1445 N N . GLU A 1 121 ? 128.229 -30.253 56.575 1.00 22.39 115 GLU A N 1
ATOM 1446 C CA . GLU A 1 121 ? 127.422 -31.233 55.844 1.00 19.14 115 GLU A CA 1
ATOM 1447 C C . GLU A 1 121 ? 126.193 -30.582 55.233 1.00 19.89 115 GLU A C 1
ATOM 1448 O O . GLU A 1 121 ? 125.850 -30.834 54.072 1.00 23.27 115 GLU A O 1
ATOM 1460 N N . LEU A 1 122 ? 125.536 -29.730 56.004 1.00 16.55 116 LEU A N 1
ATOM 1461 C CA . LEU A 1 122 ? 124.364 -29.010 55.513 1.00 17.72 116 LEU A CA 1
ATOM 1462 C C . LEU A 1 122 ? 124.636 -28.190 54.265 1.00 22.81 116 LEU A C 1
ATOM 1463 O O . LEU A 1 122 ? 123.747 -28.006 53.441 1.00 24.99 116 LEU A O 1
ATOM 1478 N N . ASP A 1 123 ? 125.852 -27.673 54.151 1.00 18.52 117 ASP A N 1
ATOM 1479 C CA . ASP A 1 123 ? 126.196 -26.777 53.044 1.00 23.07 117 ASP A CA 1
ATOM 1480 C C . ASP A 1 123 ? 126.652 -27.509 51.783 1.00 23.81 117 ASP A C 1
ATOM 1481 O O . ASP A 1 123 ? 126.805 -26.873 50.736 1.00 25.24 117 ASP A O 1
ATOM 1490 N N . ARG A 1 124 ? 126.875 -28.821 51.861 1.00 24.41 118 ARG A N 1
ATOM 1491 C CA . ARG A 1 124 ? 127.452 -29.544 50.725 1.00 25.40 118 ARG A CA 1
ATOM 1492 C C . ARG A 1 124 ? 126.590 -29.447 49.462 1.00 26.86 118 ARG A C 1
ATOM 1493 O O . ARG A 1 124 ? 125.355 -29.486 49.510 1.00 22.80 118 ARG A O 1
ATOM 1514 N N . SER A 1 125 ? 127.257 -29.312 48.326 1.00 20.67 119 SER A N 1
ATOM 1515 C CA . SER A 1 125 ? 126.574 -29.360 47.037 1.00 20.38 119 SER A CA 1
ATOM 1516 C C . SER A 1 125 ? 126.909 -30.680 46.340 1.00 23.51 119 SER A C 1
ATOM 1517 O O . SER A 1 125 ? 126.299 -31.029 45.336 1.00 23.27 119 SER A O 1
ATOM 1525 N N . SER A 1 126 ? 127.893 -31.399 46.867 1.00 26.58 120 SER A N 1
ATOM 1526 C CA . SER A 1 126 ? 128.168 -32.750 46.411 1.00 24.20 120 SER A CA 1
ATOM 1527 C C . SER A 1 126 ? 128.783 -33.545 47.543 1.00 29.29 120 SER A C 1
ATOM 1528 O O . SER A 1 126 ? 128.887 -34.763 47.458 1.00 28.47 120 SER A O 1
#